Protein AF-A0A7S4ESB5-F1 (afdb_monomer_lite)

Secondary structure (DSSP, 8-state):
----PPPPPHHHHHHHHHHHHHHHHHHHHHTT-HHHHHHHHTTHHHHHHGGGG--S-TT--HHHHHHHHHTT-HHHHHT--HHHHHHHHHHHHHH--HHHHHHHHHHHSGGG---HHHHHHHHHHHHTTT-

Structure (mmCIF, N/CA/C/O backbone):
data_AF-A0A7S4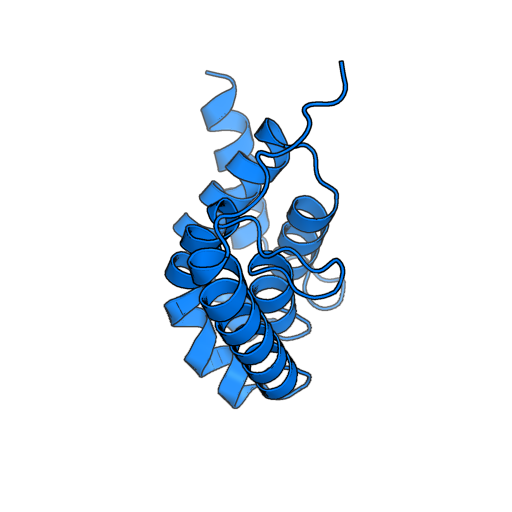ESB5-F1
#
_entry.id   AF-A0A7S4ESB5-F1
#
loop_
_atom_site.group_PDB
_atom_site.id
_atom_site.type_symbol
_atom_site.label_atom_id
_atom_site.label_alt_id
_atom_site.label_comp_id
_atom_site.label_asym_id
_atom_site.label_entity_id
_atom_site.label_seq_id
_atom_site.pdbx_PDB_ins_code
_atom_site.Cartn_x
_atom_site.Cartn_y
_atom_site.Cartn_z
_atom_site.occupancy
_atom_site.B_iso_or_equiv
_atom_site.auth_seq_id
_atom_site.auth_comp_id
_atom_site.auth_asym_id
_atom_site.auth_atom_id
_atom_site.pdbx_PDB_model_num
ATOM 1 N N . ARG A 1 1 ? 0.961 10.979 -28.044 1.00 40.31 1 ARG A N 1
ATOM 2 C CA . ARG A 1 1 ? 2.170 10.144 -28.253 1.00 40.31 1 ARG A CA 1
ATOM 3 C C . ARG A 1 1 ? 2.222 9.104 -27.144 1.00 40.31 1 ARG A C 1
ATOM 5 O O . ARG A 1 1 ? 2.336 9.494 -25.989 1.00 40.31 1 ARG A O 1
ATOM 12 N N . ILE A 1 2 ? 2.070 7.821 -27.467 1.00 36.62 2 ILE A N 1
ATOM 13 C CA . ILE A 1 2 ? 2.292 6.743 -26.496 1.00 36.62 2 ILE A CA 1
ATOM 14 C C . ILE A 1 2 ? 3.805 6.685 -26.270 1.00 36.62 2 ILE A C 1
ATOM 16 O O . ILE A 1 2 ? 4.563 6.513 -27.220 1.00 36.62 2 ILE A O 1
ATOM 20 N N . SER A 1 3 ? 4.248 6.943 -25.040 1.00 37.41 3 SER A N 1
ATOM 21 C CA . SER A 1 3 ? 5.655 6.807 -24.662 1.00 37.41 3 SER A CA 1
ATOM 22 C C . SER A 1 3 ? 6.001 5.324 -24.724 1.00 37.41 3 SER A C 1
ATOM 24 O O . SER A 1 3 ? 5.545 4.543 -23.891 1.00 37.41 3 SER A O 1
ATOM 26 N N . VAL A 1 4 ? 6.753 4.934 -25.751 1.00 48.75 4 VAL A N 1
ATOM 27 C CA . VAL A 1 4 ? 7.320 3.590 -25.843 1.00 48.75 4 VAL A CA 1
ATOM 28 C C . VAL A 1 4 ? 8.393 3.513 -24.765 1.00 48.75 4 VAL A C 1
ATOM 30 O O . VAL A 1 4 ? 9.351 4.288 -24.779 1.00 48.75 4 VAL A O 1
ATOM 33 N N . ALA A 1 5 ? 8.181 2.651 -23.772 1.00 56.53 5 ALA A N 1
ATOM 34 C CA . ALA A 1 5 ? 9.186 2.409 -22.751 1.00 56.53 5 ALA A CA 1
ATOM 35 C C . ALA A 1 5 ? 10.466 1.888 -23.432 1.00 56.53 5 ALA A C 1
ATOM 37 O O . ALA A 1 5 ? 10.361 1.088 -24.365 1.00 56.53 5 ALA A O 1
ATOM 38 N N . PRO A 1 6 ? 11.659 2.331 -23.003 1.00 56.19 6 PRO A N 1
ATOM 39 C CA . PRO A 1 6 ? 12.908 1.859 -23.585 1.00 56.19 6 PRO A CA 1
ATOM 40 C C . PRO A 1 6 ? 13.004 0.333 -23.476 1.00 56.19 6 PRO A C 1
ATOM 42 O O . PRO A 1 6 ? 12.660 -0.244 -22.437 1.00 56.19 6 PRO A O 1
ATOM 45 N N . VAL A 1 7 ? 13.464 -0.304 -24.557 1.00 59.19 7 VAL A N 1
ATOM 46 C CA . VAL A 1 7 ? 13.691 -1.753 -24.617 1.00 59.19 7 VAL A CA 1
ATOM 47 C C . VAL A 1 7 ? 14.691 -2.125 -23.513 1.00 59.19 7 VAL A C 1
ATOM 49 O O . VAL A 1 7 ? 15.764 -1.521 -23.451 1.00 59.19 7 VAL A O 1
ATOM 52 N N . PRO A 1 8 ? 14.358 -3.053 -22.597 1.00 59.47 8 PRO A N 1
ATOM 53 C CA . PRO A 1 8 ? 15.257 -3.405 -21.505 1.00 59.47 8 PRO A CA 1
ATOM 54 C C . PRO A 1 8 ? 16.533 -4.080 -22.027 1.00 59.47 8 PRO A C 1
ATOM 56 O O . PRO A 1 8 ? 16.472 -4.930 -22.912 1.00 59.47 8 PRO A O 1
ATOM 59 N N . ILE A 1 9 ? 17.680 -3.751 -21.428 1.00 67.00 9 ILE A N 1
ATOM 60 C CA . ILE A 1 9 ? 18.951 -4.456 -21.659 1.00 67.00 9 ILE A CA 1
ATOM 61 C C . ILE A 1 9 ? 18.791 -5.906 -21.170 1.00 67.00 9 ILE A C 1
ATOM 63 O O . ILE A 1 9 ? 18.223 -6.118 -20.100 1.00 67.00 9 ILE A O 1
ATOM 67 N N . ALA A 1 10 ? 19.287 -6.901 -21.912 1.00 60.59 10 ALA A N 1
ATOM 68 C CA . ALA A 1 10 ? 19.053 -8.328 -21.637 1.00 60.59 10 ALA A CA 1
ATOM 69 C C . ALA A 1 10 ? 19.396 -8.765 -20.193 1.00 60.59 10 ALA A C 1
ATOM 71 O O . ALA A 1 10 ? 18.669 -9.550 -19.588 1.00 60.59 10 ALA A O 1
ATOM 72 N N . GLU A 1 11 ? 20.449 -8.211 -19.590 1.00 63.06 11 GLU A N 1
ATOM 73 C CA . GLU A 1 11 ? 20.802 -8.469 -18.184 1.00 63.06 11 GLU A CA 1
ATOM 74 C C . GLU A 1 11 ? 19.773 -7.902 -17.194 1.00 63.06 11 GLU A C 1
ATOM 76 O O . GLU A 1 11 ? 19.468 -8.522 -16.175 1.00 63.06 11 GLU A O 1
ATOM 81 N N . GLN A 1 12 ? 19.165 -6.756 -17.515 1.00 68.88 12 GLN A N 1
ATOM 82 C CA . GLN A 1 12 ? 18.093 -6.174 -16.706 1.00 68.88 12 GLN A CA 1
ATOM 83 C C . GLN A 1 12 ? 16.813 -7.011 -16.774 1.00 68.88 12 GLN A C 1
ATOM 85 O O . GLN A 1 12 ? 16.015 -6.953 -15.840 1.00 68.88 12 GLN A O 1
ATOM 90 N N . VAL A 1 13 ? 16.609 -7.786 -17.844 1.00 69.56 13 VAL A N 1
ATOM 91 C CA . VAL A 1 13 ? 15.450 -8.681 -17.982 1.00 69.56 13 VAL A CA 1
ATOM 92 C C . VAL A 1 13 ? 15.508 -9.788 -16.930 1.00 69.56 13 VAL A C 1
ATOM 94 O O . VAL A 1 13 ? 14.560 -9.923 -16.162 1.00 69.56 13 VAL A O 1
ATOM 97 N N . LYS A 1 14 ? 16.645 -10.486 -16.796 1.00 76.69 14 LYS A N 1
ATOM 98 C CA . LYS A 1 14 ? 16.816 -11.569 -15.806 1.00 76.69 14 LYS A CA 1
ATOM 99 C C . LYS A 1 14 ? 16.599 -11.080 -14.375 1.00 76.69 14 LYS A C 1
ATOM 101 O O . LYS A 1 14 ? 15.837 -11.669 -13.613 1.00 76.69 14 LYS A O 1
ATOM 106 N N . THR A 1 15 ? 17.210 -9.953 -14.014 1.00 79.31 15 THR A N 1
ATOM 107 C CA . THR A 1 15 ? 17.029 -9.357 -12.682 1.00 79.31 15 THR A CA 1
ATOM 108 C C . THR A 1 15 ? 15.573 -8.957 -12.435 1.00 79.31 15 THR A C 1
ATOM 110 O O . THR A 1 15 ? 15.048 -9.167 -11.343 1.00 79.31 15 THR A O 1
ATOM 113 N N . ARG A 1 16 ? 14.875 -8.418 -13.444 1.00 77.25 16 ARG A N 1
ATOM 114 C CA . ARG A 1 16 ? 13.447 -8.083 -13.329 1.00 77.25 16 ARG A CA 1
ATOM 115 C C . ARG A 1 16 ? 12.571 -9.319 -13.163 1.00 77.25 16 ARG A C 1
ATOM 117 O O . ARG A 1 16 ? 11.623 -9.251 -12.388 1.00 77.25 16 ARG A O 1
ATOM 124 N N . GLU A 1 17 ? 12.869 -10.421 -13.843 1.00 81.19 17 GLU A N 1
ATOM 125 C CA . GLU A 1 17 ? 12.146 -11.691 -13.692 1.00 81.19 17 GLU A CA 1
ATOM 126 C C . GLU A 1 17 ? 12.301 -12.261 -12.282 1.00 81.19 17 GLU A C 1
ATOM 128 O O . GLU A 1 17 ? 11.301 -12.609 -11.652 1.00 81.19 17 GLU A O 1
ATOM 133 N N . VAL A 1 18 ? 13.527 -12.261 -11.749 1.00 84.19 18 VAL A N 1
ATOM 134 C CA . VAL A 1 18 ? 13.800 -12.662 -10.361 1.00 84.19 18 VAL A CA 1
ATOM 135 C C . VAL A 1 18 ? 13.020 -11.780 -9.389 1.00 84.19 18 VAL A C 1
ATOM 137 O O . VAL A 1 18 ? 12.319 -12.292 -8.519 1.00 84.19 18 VAL A O 1
ATOM 140 N N . LEU A 1 19 ? 13.057 -10.456 -9.567 1.00 84.19 19 LEU A N 1
ATOM 141 C CA . LEU A 1 19 ? 12.275 -9.542 -8.735 1.00 84.19 19 LEU A CA 1
ATOM 142 C C . LEU A 1 19 ? 10.771 -9.822 -8.849 1.00 84.19 19 LEU A C 1
ATOM 144 O O . LEU A 1 19 ? 10.088 -9.867 -7.830 1.00 84.19 19 LEU A O 1
ATOM 148 N N . CYS A 1 20 ? 10.244 -10.063 -10.051 1.00 85.44 20 CYS A N 1
ATOM 149 C CA . CYS A 1 20 ? 8.838 -10.432 -10.231 1.00 85.44 20 CYS A CA 1
ATOM 150 C C . CYS A 1 20 ? 8.491 -11.711 -9.458 1.00 85.44 20 CYS A C 1
ATOM 152 O O . CYS A 1 20 ? 7.458 -11.747 -8.792 1.00 85.44 20 CYS A O 1
ATOM 154 N N . ALA A 1 21 ? 9.342 -12.738 -9.510 1.00 86.12 21 ALA A N 1
ATOM 155 C CA . ALA A 1 21 ? 9.147 -13.972 -8.752 1.00 86.12 21 ALA A CA 1
ATOM 156 C C . ALA A 1 21 ? 9.149 -13.719 -7.234 1.00 86.12 21 ALA A C 1
ATOM 158 O O . ALA A 1 21 ? 8.256 -14.200 -6.538 1.00 86.12 21 ALA A O 1
ATOM 159 N N . VAL A 1 22 ? 10.072 -12.891 -6.734 1.00 89.75 22 VAL A N 1
ATOM 160 C CA . VAL A 1 22 ? 10.121 -12.490 -5.318 1.00 89.75 22 VAL A CA 1
ATOM 161 C C . VAL A 1 22 ? 8.833 -11.777 -4.903 1.00 89.75 22 VAL A C 1
ATOM 163 O O . VAL A 1 22 ? 8.226 -12.147 -3.903 1.00 89.75 22 VAL A O 1
ATOM 166 N N . TYR A 1 23 ? 8.350 -10.803 -5.679 1.00 90.38 23 TYR A N 1
ATOM 167 C CA . TYR A 1 23 ? 7.099 -10.109 -5.353 1.00 90.38 23 TYR A CA 1
ATOM 168 C C . TYR A 1 23 ? 5.870 -11.021 -5.421 1.00 90.38 23 TYR A C 1
ATOM 170 O O . TYR A 1 23 ? 4.953 -10.843 -4.620 1.00 90.38 23 TYR A O 1
ATOM 178 N N . ARG A 1 24 ? 5.840 -12.003 -6.335 1.00 89.44 24 ARG A N 1
ATOM 179 C CA . ARG A 1 24 ? 4.786 -13.034 -6.355 1.00 89.44 24 ARG A CA 1
ATOM 180 C C . ARG A 1 24 ? 4.796 -13.847 -5.075 1.00 89.44 24 ARG A C 1
ATOM 182 O O . ARG A 1 24 ? 3.744 -14.007 -4.466 1.00 89.44 24 ARG A O 1
ATOM 189 N N . LEU A 1 25 ? 5.973 -14.320 -4.673 1.00 92.50 25 LEU A N 1
ATOM 190 C CA . LEU A 1 25 ? 6.137 -15.113 -3.463 1.00 92.50 25 LEU A CA 1
ATOM 191 C C . LEU A 1 25 ? 5.704 -14.319 -2.229 1.00 92.50 25 LEU A C 1
ATOM 193 O O . LEU A 1 25 ? 4.837 -14.772 -1.492 1.00 92.50 25 LEU A O 1
ATOM 197 N N . LEU A 1 26 ? 6.226 -13.103 -2.053 1.00 93.62 26 LEU A N 1
ATOM 198 C CA . LEU A 1 26 ? 5.861 -12.236 -0.930 1.00 93.62 26 LEU A CA 1
ATOM 199 C C . LEU A 1 26 ? 4.355 -11.964 -0.892 1.00 93.62 26 LEU A C 1
ATOM 201 O O . LEU A 1 26 ? 3.752 -12.006 0.175 1.00 93.62 26 LEU A O 1
ATOM 205 N N . ARG A 1 27 ? 3.729 -11.731 -2.054 1.00 92.31 27 ARG A N 1
ATOM 206 C CA . ARG A 1 27 ? 2.280 -11.513 -2.146 1.00 92.31 27 ARG A CA 1
ATOM 207 C C . ARG A 1 27 ? 1.497 -12.758 -1.729 1.00 92.31 27 ARG A C 1
ATOM 209 O O . ARG A 1 27 ? 0.504 -12.632 -1.016 1.00 92.31 27 ARG A O 1
ATOM 216 N N . ALA A 1 28 ? 1.934 -13.941 -2.156 1.00 91.81 28 ALA A N 1
ATOM 217 C CA . ALA A 1 28 ? 1.317 -15.201 -1.754 1.00 91.81 28 ALA A CA 1
ATOM 218 C C . ALA A 1 28 ? 1.444 -15.424 -0.240 1.00 91.81 28 ALA A C 1
ATOM 220 O O . ALA A 1 28 ? 0.464 -15.780 0.401 1.00 91.81 28 ALA A O 1
ATOM 221 N N . MET A 1 29 ? 2.606 -15.120 0.347 1.00 93.69 29 MET A N 1
ATOM 222 C CA . MET A 1 29 ? 2.850 -15.287 1.784 1.00 93.69 29 MET A CA 1
ATOM 223 C C . MET A 1 29 ? 1.980 -14.388 2.673 1.00 93.6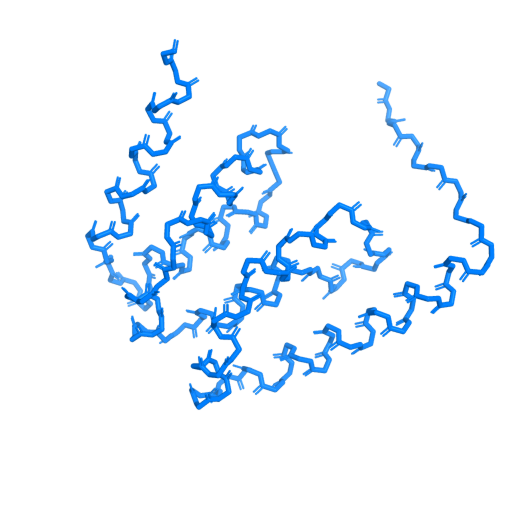9 29 MET A C 1
ATOM 225 O O . MET A 1 29 ? 1.743 -14.740 3.822 1.00 93.69 29 MET A O 1
ATOM 229 N N . VAL A 1 30 ? 1.523 -13.232 2.180 1.00 94.31 30 VAL A N 1
ATOM 230 C CA . VAL A 1 30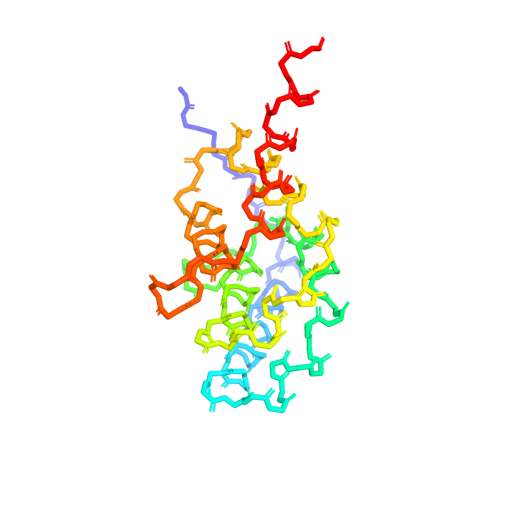 ? 0.658 -12.309 2.947 1.00 94.31 30 VAL A CA 1
ATOM 231 C C . VAL A 1 30 ? -0.831 -12.491 2.676 1.00 94.31 30 VAL A C 1
ATOM 233 O O . VAL A 1 30 ? -1.647 -11.845 3.330 1.00 94.31 30 VAL A O 1
ATOM 236 N N . SER A 1 31 ? -1.201 -13.316 1.696 1.00 88.88 31 SER A N 1
ATOM 237 C CA . SER A 1 31 ? -2.606 -13.546 1.360 1.00 88.88 31 SER A CA 1
ATOM 238 C C . SER A 1 31 ? -3.255 -14.357 2.482 1.00 88.88 31 SER A C 1
ATOM 240 O O . SER A 1 31 ? -2.844 -15.482 2.743 1.00 88.88 31 SER A O 1
ATOM 242 N N . ASP A 1 32 ? -4.211 -13.743 3.182 1.00 84.75 32 ASP A N 1
ATOM 243 C CA . ASP A 1 32 ? -4.942 -14.311 4.325 1.00 84.75 32 ASP A CA 1
ATOM 244 C C . ASP A 1 32 ? -4.070 -14.778 5.507 1.00 84.75 32 ASP A C 1
ATOM 246 O O . ASP A 1 32 ? -4.520 -15.544 6.360 1.00 84.75 32 ASP A O 1
ATOM 250 N N . PHE A 1 33 ? -2.836 -14.271 5.617 1.00 93.94 33 PHE A N 1
ATOM 251 C CA . PHE A 1 33 ? -1.921 -14.625 6.703 1.00 93.94 33 PHE A CA 1
ATOM 252 C C . PHE A 1 33 ? -1.481 -13.399 7.514 1.00 93.94 33 PHE A C 1
ATOM 254 O O . PHE A 1 33 ? -0.504 -12.713 7.205 1.00 93.94 33 PHE A O 1
ATOM 261 N N . SER A 1 34 ? -2.223 -13.129 8.591 1.00 93.62 34 SER A N 1
ATOM 262 C CA . SER A 1 34 ? -2.120 -11.907 9.405 1.00 93.62 34 SER A CA 1
ATOM 263 C C . SER A 1 34 ? -0.759 -11.692 10.073 1.00 93.62 34 SER A C 1
ATOM 265 O O . SER A 1 34 ? -0.322 -10.544 10.215 1.00 93.62 34 SER A O 1
ATOM 267 N N . LEU A 1 35 ? -0.071 -12.775 10.450 1.00 94.75 35 LEU A N 1
ATOM 268 C CA . LEU A 1 35 ? 1.276 -12.708 11.016 1.00 94.75 35 LEU A CA 1
ATOM 269 C C . LEU A 1 35 ? 2.251 -12.136 9.984 1.00 94.75 35 LEU A C 1
ATOM 271 O O . LEU A 1 35 ? 2.907 -11.132 10.240 1.00 94.75 35 LEU A O 1
ATOM 275 N N . MET A 1 36 ? 2.274 -12.710 8.780 1.00 96.00 36 MET A N 1
ATOM 276 C CA . MET A 1 36 ? 3.161 -12.248 7.713 1.00 96.00 36 MET A CA 1
ATOM 277 C C . MET A 1 36 ? 2.811 -10.840 7.228 1.00 96.00 36 MET A C 1
ATOM 279 O O . MET A 1 36 ? 3.702 -10.056 6.911 1.00 96.00 36 MET A O 1
ATOM 283 N N . GLN A 1 37 ? 1.521 -10.491 7.202 1.00 95.88 37 GLN A N 1
ATOM 284 C CA . GLN A 1 37 ? 1.093 -9.116 6.941 1.00 95.88 37 GLN A CA 1
ATOM 285 C C . GLN A 1 37 ? 1.715 -8.137 7.944 1.00 95.88 37 GLN A C 1
ATOM 287 O O . GLN A 1 37 ? 2.228 -7.100 7.536 1.00 95.88 37 GLN A O 1
ATOM 292 N N . SER A 1 38 ? 1.710 -8.475 9.236 1.00 95.06 38 SER A N 1
ATOM 293 C CA . SER A 1 38 ? 2.297 -7.637 10.290 1.00 95.06 38 SER A CA 1
ATOM 294 C C . SER A 1 38 ? 3.816 -7.506 10.143 1.00 95.06 38 SER A C 1
ATOM 296 O O . SER A 1 38 ? 4.328 -6.388 10.163 1.00 95.06 38 SER A O 1
ATOM 298 N N . GLU A 1 39 ? 4.520 -8.617 9.906 1.00 95.00 39 GLU A N 1
ATOM 299 C CA . GLU A 1 39 ? 5.977 -8.632 9.702 1.00 95.00 39 GLU A CA 1
ATOM 300 C C . GLU A 1 39 ? 6.397 -7.759 8.509 1.00 95.00 39 GLU A C 1
ATOM 302 O O . GLU A 1 39 ? 7.263 -6.885 8.614 1.00 95.00 39 GLU A O 1
ATOM 307 N N . LEU A 1 40 ? 5.730 -7.930 7.362 1.00 94.81 40 LEU A N 1
ATOM 308 C CA . LEU A 1 40 ? 6.089 -7.219 6.134 1.00 94.81 40 LEU A CA 1
ATOM 309 C C . LEU A 1 40 ? 5.573 -5.775 6.078 1.00 94.81 40 LEU A C 1
ATOM 311 O O . LEU A 1 40 ? 6.073 -4.984 5.271 1.00 94.81 40 LEU A O 1
ATOM 315 N N . ALA A 1 41 ? 4.616 -5.388 6.927 1.00 94.06 41 ALA A N 1
ATOM 316 C CA . ALA A 1 41 ? 4.064 -4.034 6.945 1.00 94.06 41 ALA A CA 1
ATOM 317 C C . ALA A 1 41 ? 5.127 -2.962 7.200 1.00 94.06 41 ALA A C 1
ATOM 319 O O . ALA A 1 41 ? 5.116 -1.921 6.532 1.00 94.06 41 ALA A O 1
ATOM 320 N N . SER A 1 42 ? 6.076 -3.243 8.096 1.00 92.56 42 SER A N 1
ATOM 321 C CA . SER A 1 42 ? 7.196 -2.355 8.437 1.00 92.56 42 SER A CA 1
ATOM 322 C C . SER A 1 42 ? 8.067 -1.999 7.217 1.00 92.56 42 SER A C 1
ATOM 324 O O . SER A 1 42 ? 8.597 -0.890 7.116 1.00 92.56 42 SER A O 1
ATOM 326 N N . HIS A 1 43 ? 8.126 -2.888 6.223 1.00 93.69 43 HIS A N 1
ATOM 327 C CA . HIS A 1 43 ? 8.926 -2.742 5.007 1.00 93.69 43 HIS A CA 1
ATOM 328 C C . HIS A 1 43 ? 8.169 -2.101 3.829 1.00 93.69 43 HIS A C 1
ATOM 330 O O . HIS A 1 43 ? 8.741 -1.900 2.754 1.00 93.69 43 HIS A O 1
ATOM 336 N N . SER A 1 44 ? 6.905 -1.700 4.014 1.00 91.81 44 SER A N 1
ATOM 337 C CA . SER A 1 44 ? 6.049 -1.171 2.938 1.00 91.81 44 SER A CA 1
ATOM 338 C C . SER A 1 44 ? 6.650 0.027 2.191 1.00 91.81 44 SER A C 1
ATOM 340 O O . SER A 1 44 ? 6.525 0.120 0.970 1.00 91.81 44 SER A O 1
ATOM 342 N N . ASN A 1 45 ? 7.347 0.934 2.887 1.00 89.31 45 ASN A N 1
ATOM 343 C CA . ASN A 1 45 ? 8.020 2.072 2.243 1.00 89.31 45 ASN A CA 1
ATOM 344 C C . ASN A 1 45 ? 9.119 1.620 1.269 1.00 89.31 45 ASN A C 1
ATOM 346 O O . ASN A 1 45 ? 9.220 2.161 0.164 1.00 89.31 45 ASN A O 1
ATOM 350 N N . ALA A 1 46 ? 9.904 0.607 1.647 1.00 90.00 46 ALA A N 1
ATOM 351 C CA . ALA A 1 46 ? 10.954 0.052 0.799 1.00 90.00 46 ALA A CA 1
ATOM 352 C C . ALA A 1 46 ? 10.358 -0.615 -0.450 1.00 90.00 46 ALA A C 1
ATOM 354 O O . ALA A 1 46 ? 10.816 -0.363 -1.564 1.00 90.00 46 ALA A O 1
ATOM 355 N N . PHE A 1 47 ? 9.266 -1.373 -0.306 1.00 90.88 47 PHE A N 1
ATOM 356 C CA . PHE A 1 47 ? 8.569 -1.953 -1.460 1.00 90.88 47 PHE A CA 1
ATOM 357 C C . PHE A 1 47 ? 8.040 -0.873 -2.414 1.00 90.88 47 PHE A C 1
ATOM 359 O O . PHE A 1 47 ? 8.201 -0.976 -3.631 1.00 90.88 47 PHE A O 1
ATOM 366 N N . LEU A 1 48 ? 7.466 0.217 -1.894 1.00 86.81 48 LEU A N 1
ATOM 367 C CA . LEU A 1 48 ? 6.979 1.311 -2.738 1.00 86.81 48 LEU A CA 1
ATOM 368 C C . LEU A 1 48 ? 8.106 2.089 -3.442 1.00 86.81 48 LEU A C 1
ATOM 370 O O . LEU A 1 48 ? 7.871 2.651 -4.518 1.00 86.81 48 LEU A O 1
ATOM 374 N N . ALA A 1 49 ? 9.332 2.097 -2.908 1.00 85.50 49 ALA A N 1
ATOM 375 C CA . ALA A 1 49 ? 10.489 2.675 -3.599 1.00 85.50 49 ALA A CA 1
ATOM 376 C C . ALA A 1 49 ? 10.759 1.966 -4.941 1.00 85.50 49 ALA A C 1
ATOM 378 O O . ALA A 1 49 ? 11.119 2.607 -5.935 1.00 85.50 49 ALA A O 1
ATOM 379 N N . HIS A 1 50 ? 10.462 0.667 -5.013 1.00 83.12 50 HIS A N 1
ATOM 380 C CA . HIS A 1 50 ? 10.626 -0.157 -6.208 1.00 83.12 50 HIS A CA 1
ATOM 381 C C . HIS A 1 50 ? 9.534 0.044 -7.274 1.00 83.12 50 HIS A C 1
ATOM 383 O O . HIS A 1 50 ? 9.667 -0.480 -8.378 1.00 83.12 50 HIS A O 1
ATOM 389 N N . ILE A 1 51 ? 8.494 0.863 -7.033 1.00 78.00 51 ILE A N 1
ATOM 390 C CA . ILE A 1 51 ? 7.461 1.182 -8.047 1.00 78.00 51 ILE A CA 1
ATOM 391 C C . ILE A 1 51 ? 8.077 1.745 -9.339 1.00 78.00 51 ILE A C 1
ATOM 393 O O . ILE A 1 51 ? 7.531 1.549 -10.425 1.00 78.00 51 ILE A O 1
ATOM 397 N N . LYS A 1 52 ? 9.209 2.455 -9.239 1.00 69.31 52 LYS A N 1
ATOM 398 C CA . LYS A 1 52 ? 9.902 3.037 -10.399 1.00 69.31 52 LYS A CA 1
ATOM 399 C C . LYS A 1 52 ? 10.573 1.995 -11.298 1.00 69.31 52 LYS A C 1
ATOM 401 O O . LYS A 1 52 ? 10.880 2.325 -12.438 1.00 69.31 52 LYS A O 1
ATOM 406 N N . LEU A 1 53 ? 10.788 0.769 -10.815 1.00 66.56 53 LEU A N 1
ATOM 407 C CA . LEU A 1 53 ? 11.527 -0.264 -11.545 1.00 66.56 53 LEU A CA 1
ATOM 408 C C . LEU A 1 53 ? 10.751 -0.840 -12.739 1.00 66.56 53 LEU A C 1
ATOM 410 O O . LEU A 1 53 ? 11.327 -1.638 -13.471 1.00 66.56 53 LEU A O 1
ATOM 414 N N . ASN A 1 54 ? 9.489 -0.424 -12.958 1.00 61.34 54 ASN A N 1
ATOM 415 C CA . ASN A 1 54 ? 8.628 -0.882 -14.057 1.00 61.34 54 ASN A CA 1
ATOM 416 C C . ASN A 1 54 ? 8.768 -2.399 -14.268 1.00 61.34 54 ASN A C 1
ATOM 418 O O . ASN A 1 54 ? 9.143 -2.851 -15.349 1.00 61.34 54 ASN A O 1
ATOM 422 N N . LEU A 1 55 ? 8.522 -3.168 -13.200 1.00 64.56 55 LEU A N 1
ATOM 423 C CA . LEU A 1 55 ? 8.518 -4.627 -13.264 1.00 64.56 55 LEU A CA 1
ATOM 424 C C . LEU A 1 55 ? 7.509 -5.039 -14.348 1.00 64.56 55 LEU A C 1
ATOM 426 O O . LEU A 1 55 ? 6.349 -4.637 -14.321 1.00 64.56 55 LEU A O 1
ATOM 430 N N . THR A 1 56 ? 8.008 -5.725 -15.371 1.00 51.34 56 THR A N 1
ATOM 431 C CA . THR A 1 56 ? 7.461 -5.784 -16.737 1.00 51.34 56 THR A CA 1
ATOM 432 C C . THR A 1 56 ? 6.249 -6.701 -16.907 1.00 51.34 56 THR A C 1
ATOM 434 O O . THR A 1 56 ? 5.842 -6.957 -18.035 1.00 51.34 56 THR A O 1
ATOM 437 N N . THR A 1 57 ? 5.640 -7.176 -15.818 1.00 56.59 57 THR A N 1
ATOM 438 C CA . THR A 1 57 ? 4.547 -8.157 -15.881 1.00 56.59 57 THR A CA 1
ATOM 439 C C . THR A 1 57 ? 3.261 -7.581 -15.301 1.00 56.59 57 THR A C 1
ATOM 441 O O . THR A 1 57 ? 3.265 -7.049 -14.191 1.00 56.59 57 THR A O 1
ATOM 444 N N . TYR A 1 58 ? 2.158 -7.704 -16.046 1.00 55.69 58 TYR A N 1
ATOM 445 C CA . TYR A 1 58 ? 0.837 -7.172 -15.682 1.00 55.69 58 TYR A CA 1
ATOM 446 C C . TYR A 1 58 ? 0.335 -7.638 -14.303 1.00 55.69 58 TYR A C 1
ATOM 448 O O . TYR A 1 58 ? -0.408 -6.903 -13.654 1.00 55.69 58 TYR A O 1
ATOM 456 N N . ASP A 1 59 ? 0.785 -8.803 -13.832 1.00 56.59 59 ASP A N 1
ATOM 457 C CA . ASP A 1 59 ? 0.209 -9.468 -12.655 1.00 56.59 59 ASP A CA 1
ATOM 458 C C . ASP A 1 59 ? 0.905 -9.157 -11.324 1.00 56.59 59 ASP A C 1
ATOM 460 O O . ASP A 1 59 ? 0.472 -9.635 -10.270 1.00 56.59 59 ASP A O 1
ATOM 464 N N . VAL A 1 60 ? 2.022 -8.417 -11.346 1.00 69.75 60 VAL A N 1
ATOM 465 C CA . VAL A 1 60 ? 2.871 -8.256 -10.157 1.00 69.75 60 VAL A CA 1
ATOM 466 C C . VAL A 1 60 ? 3.485 -6.868 -10.105 1.00 69.75 60 VAL A C 1
ATOM 468 O O . VAL A 1 60 ? 4.513 -6.594 -10.726 1.00 69.75 60 VAL A O 1
ATOM 471 N N . SER A 1 61 ? 2.886 -5.987 -9.307 1.00 79.88 61 SER A N 1
ATOM 472 C CA . SER A 1 61 ? 3.503 -4.712 -8.960 1.00 79.88 61 SER A CA 1
ATOM 473 C C . SER A 1 61 ? 3.833 -4.627 -7.467 1.00 79.88 61 SER A C 1
ATOM 475 O O . SER A 1 61 ? 3.119 -5.198 -6.639 1.00 79.88 61 SER A O 1
ATOM 477 N N . PRO A 1 62 ? 4.859 -3.844 -7.080 1.00 87.75 62 PRO A N 1
ATOM 478 C CA . PRO A 1 62 ? 5.113 -3.556 -5.670 1.00 87.75 62 PRO A CA 1
ATOM 479 C C . PRO A 1 62 ? 3.904 -2.908 -4.976 1.00 87.75 62 PRO A C 1
ATOM 481 O O . PRO A 1 62 ? 3.703 -3.078 -3.780 1.00 87.75 62 PRO A O 1
ATOM 484 N N . THR A 1 63 ? 3.058 -2.195 -5.730 1.00 90.00 63 THR A N 1
ATOM 485 C CA . THR A 1 63 ? 1.791 -1.648 -5.222 1.00 90.00 63 THR A CA 1
ATOM 486 C C . THR A 1 63 ? 0.778 -2.743 -4.894 1.00 90.00 63 THR A C 1
ATOM 488 O O . THR A 1 63 ? 0.061 -2.609 -3.906 1.00 90.00 63 THR A O 1
ATOM 491 N N . ASP A 1 64 ? 0.723 -3.821 -5.677 1.00 89.56 64 ASP A N 1
ATOM 492 C CA . ASP A 1 64 ? -0.186 -4.939 -5.409 1.00 89.56 64 ASP A CA 1
ATOM 493 C C . ASP A 1 64 ? 0.263 -5.727 -4.176 1.00 89.56 64 ASP A C 1
ATOM 495 O O . ASP A 1 64 ? -0.582 -6.056 -3.351 1.00 89.56 64 ASP A O 1
ATOM 499 N N . LEU A 1 65 ? 1.576 -5.936 -3.984 1.00 92.06 65 LEU A N 1
ATOM 500 C CA . LEU A 1 65 ? 2.101 -6.507 -2.735 1.00 92.06 65 LEU A CA 1
ATOM 501 C C . LEU A 1 65 ? 1.682 -5.661 -1.531 1.00 92.06 65 LEU A C 1
ATOM 503 O O . LEU A 1 65 ? 1.113 -6.188 -0.582 1.00 92.06 65 LEU A O 1
ATOM 507 N N . VAL A 1 66 ? 1.923 -4.347 -1.581 1.00 93.31 66 VAL A N 1
ATOM 508 C CA . VAL A 1 66 ? 1.527 -3.446 -0.490 1.00 93.31 66 VAL A CA 1
ATOM 509 C C . VAL A 1 66 ? 0.020 -3.498 -0.258 1.00 93.31 66 VAL A C 1
ATOM 511 O O . VAL A 1 66 ? -0.420 -3.577 0.881 1.00 93.31 66 VAL A O 1
ATOM 514 N N . THR A 1 67 ? -0.784 -3.536 -1.317 1.00 93.75 67 THR A N 1
ATOM 515 C CA . THR A 1 67 ? -2.239 -3.687 -1.180 1.00 93.75 67 THR A CA 1
ATOM 516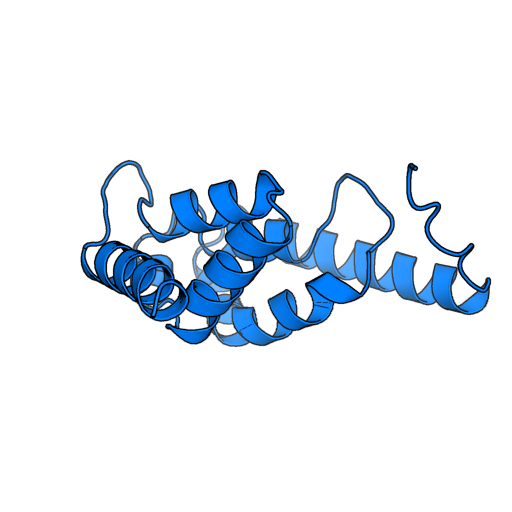 C C . THR A 1 67 ? -2.605 -5.001 -0.482 1.00 93.75 67 THR A C 1
ATOM 518 O O . THR A 1 67 ? -3.460 -4.990 0.397 1.00 93.75 67 THR A O 1
ATOM 521 N N . SER A 1 68 ? -1.940 -6.112 -0.815 1.00 93.88 68 SER A N 1
ATOM 522 C CA . SER A 1 68 ? -2.151 -7.416 -0.174 1.00 93.88 68 SER A CA 1
ATOM 523 C C . SER A 1 68 ? -1.697 -7.459 1.291 1.00 93.88 68 SER A C 1
ATOM 525 O O . SER A 1 68 ? -2.387 -8.070 2.100 1.00 93.88 68 SER A O 1
ATOM 527 N N . ILE A 1 69 ? -0.610 -6.768 1.658 1.00 95.25 69 ILE A N 1
ATOM 528 C CA . ILE A 1 69 ? -0.157 -6.634 3.057 1.00 95.25 69 ILE A CA 1
ATOM 529 C C . ILE A 1 69 ? -1.257 -6.017 3.936 1.00 95.25 69 ILE A C 1
ATOM 531 O O . ILE A 1 69 ? -1.485 -6.459 5.057 1.00 95.25 69 ILE A O 1
ATOM 535 N N . PHE A 1 70 ? -1.952 -5.003 3.420 1.00 95.19 70 PHE A N 1
ATOM 536 C CA . PHE A 1 70 ? -2.985 -4.267 4.154 1.00 95.19 70 PHE A CA 1
ATOM 537 C C . PHE A 1 70 ? -4.405 -4.829 3.953 1.00 95.19 70 PHE A C 1
ATOM 539 O O . PHE A 1 70 ? -5.358 -4.358 4.573 1.00 95.19 70 PHE A O 1
ATOM 546 N N . SER A 1 71 ? -4.594 -5.816 3.078 1.00 94.31 71 SER A N 1
ATOM 547 C CA . SER A 1 71 ? -5.932 -6.298 2.727 1.00 94.31 71 SER A CA 1
ATOM 548 C C . SER A 1 71 ? -6.587 -7.044 3.891 1.00 94.31 71 SER A C 1
ATOM 550 O O . SER A 1 71 ? -5.981 -7.935 4.481 1.00 94.31 71 SER A O 1
ATOM 552 N N . GLY A 1 72 ? -7.815 -6.652 4.248 1.00 92.44 72 GLY A N 1
ATOM 553 C CA . GLY A 1 72 ? -8.621 -7.292 5.300 1.00 92.44 72 GLY A CA 1
ATOM 554 C C . GLY A 1 72 ? -8.102 -7.124 6.736 1.00 92.44 72 GLY A C 1
ATOM 555 O O . GLY A 1 72 ? -8.827 -7.410 7.685 1.00 92.44 72 GLY A O 1
ATOM 556 N N . ASN A 1 73 ? -6.885 -6.610 6.929 1.00 94.31 73 ASN A N 1
ATOM 557 C CA . ASN A 1 73 ? -6.240 -6.536 8.233 1.00 94.31 73 ASN A CA 1
ATOM 558 C C . ASN A 1 73 ? -6.272 -5.118 8.803 1.00 94.31 73 ASN A C 1
ATOM 560 O O . ASN A 1 73 ? -5.354 -4.311 8.641 1.00 94.31 73 ASN A O 1
ATOM 564 N N . ARG A 1 74 ? -7.357 -4.822 9.523 1.00 95.06 74 ARG A N 1
ATOM 565 C CA . ARG A 1 74 ? -7.579 -3.510 10.142 1.00 95.06 74 ARG A CA 1
ATOM 566 C C . ARG A 1 74 ? -6.463 -3.108 11.113 1.00 95.06 74 ARG A C 1
ATOM 568 O O . ARG A 1 74 ? -6.138 -1.924 11.166 1.00 95.06 74 ARG A O 1
ATOM 575 N N . SER A 1 75 ? -5.884 -4.059 11.852 1.00 94.50 75 SER A N 1
ATOM 576 C CA . SER A 1 75 ? -4.796 -3.789 12.806 1.00 94.50 75 SER A CA 1
ATOM 577 C C . SER A 1 75 ? -3.559 -3.254 12.086 1.00 94.50 75 SER A C 1
ATOM 579 O O . SER A 1 75 ? -3.041 -2.194 12.434 1.00 94.50 75 SER A O 1
ATOM 581 N N . VAL A 1 76 ? -3.156 -3.930 11.009 1.00 95.69 76 VAL A N 1
ATOM 582 C CA . VAL A 1 76 ? -2.010 -3.525 10.188 1.00 95.69 76 VAL A CA 1
ATOM 583 C C . VAL A 1 76 ? -2.289 -2.196 9.478 1.00 95.69 76 VAL A C 1
ATOM 585 O O . VAL A 1 76 ? -1.447 -1.298 9.493 1.00 95.69 76 VAL A O 1
ATOM 588 N N . CYS A 1 77 ? -3.501 -1.995 8.945 1.00 96.44 77 CYS A N 1
ATOM 589 C CA . CYS A 1 77 ? -3.901 -0.707 8.368 1.00 96.44 77 CYS A CA 1
ATOM 590 C C . CYS A 1 77 ? -3.847 0.447 9.375 1.00 96.44 77 CYS A C 1
ATOM 592 O O . CYS A 1 77 ? -3.475 1.555 8.999 1.00 96.44 77 CYS A O 1
ATOM 594 N N . ALA A 1 78 ? -4.209 0.224 10.639 1.00 95.12 78 ALA A N 1
ATOM 595 C CA . ALA A 1 78 ? -4.182 1.264 11.669 1.00 95.12 78 ALA A CA 1
ATOM 596 C C . ALA A 1 78 ? -2.756 1.720 12.028 1.00 95.12 78 ALA A C 1
ATOM 598 O O . ALA A 1 78 ? -2.575 2.837 12.514 1.00 95.12 78 ALA A O 1
ATOM 599 N N . GLN A 1 79 ? -1.757 0.874 11.764 1.00 94.12 79 GLN A N 1
ATOM 600 C CA . GLN A 1 79 ? -0.338 1.129 12.026 1.00 94.12 79 GLN A CA 1
ATOM 601 C C . GLN A 1 79 ? 0.429 1.604 10.785 1.00 94.12 79 GLN A C 1
ATOM 603 O O . GLN A 1 79 ? 1.646 1.786 10.836 1.00 94.12 79 GLN A O 1
ATOM 608 N N . VAL A 1 80 ? -0.259 1.818 9.659 1.00 95.12 80 VAL A N 1
ATOM 609 C CA . VAL A 1 80 ? 0.385 2.275 8.428 1.00 95.12 80 VAL A CA 1
ATOM 610 C C . VAL A 1 80 ? 1.128 3.594 8.660 1.00 95.12 80 VAL A C 1
ATOM 612 O O . VAL A 1 80 ? 0.607 4.544 9.251 1.00 95.12 80 VAL A O 1
ATOM 615 N N . SER A 1 81 ? 2.367 3.669 8.174 1.00 94.00 81 SER A N 1
ATOM 616 C CA . SER A 1 81 ? 3.146 4.904 8.276 1.00 94.00 81 SER A CA 1
ATOM 617 C C . SER A 1 81 ? 2.583 5.999 7.366 1.00 94.00 81 SER A C 1
ATOM 619 O O . SER A 1 81 ? 2.118 5.739 6.252 1.00 94.00 81 SER A O 1
ATOM 621 N N . GLU A 1 82 ? 2.699 7.257 7.794 1.00 92.12 82 GLU A N 1
ATOM 622 C CA . GLU A 1 82 ? 2.315 8.402 6.960 1.00 92.12 82 GLU A CA 1
ATOM 623 C C . GLU A 1 82 ? 3.119 8.476 5.657 1.00 92.12 82 GLU A C 1
ATOM 625 O O . GLU A 1 82 ? 2.588 8.905 4.634 1.00 92.12 82 GLU A O 1
ATOM 630 N N . GLY A 1 83 ? 4.375 8.013 5.667 1.00 91.69 83 GLY A N 1
ATOM 631 C CA . GLY A 1 83 ? 5.220 7.939 4.473 1.00 91.69 83 GLY A CA 1
ATOM 632 C C . GLY A 1 83 ? 4.587 7.103 3.356 1.00 91.69 83 GLY A C 1
ATOM 633 O O . GLY A 1 83 ? 4.552 7.546 2.206 1.00 91.69 83 GLY A O 1
ATOM 634 N N . VAL A 1 84 ? 3.992 5.954 3.703 1.00 93.56 84 VAL A N 1
ATOM 635 C CA . VAL A 1 84 ? 3.269 5.088 2.755 1.00 93.56 84 VAL A CA 1
ATOM 636 C C . VAL A 1 84 ? 2.076 5.834 2.159 1.00 93.56 84 VAL A C 1
ATOM 638 O O . VAL A 1 84 ? 1.920 5.873 0.936 1.00 93.56 84 VAL A O 1
ATOM 641 N N . LEU A 1 85 ? 1.256 6.466 3.005 1.00 94.88 85 LEU A N 1
ATOM 642 C CA . LEU A 1 85 ? 0.067 7.206 2.572 1.00 94.88 85 LEU A CA 1
ATOM 643 C C . LEU A 1 85 ? 0.436 8.386 1.665 1.00 94.88 85 LEU A C 1
ATOM 645 O O . LEU A 1 85 ? -0.097 8.498 0.559 1.00 94.88 85 LEU A O 1
ATOM 649 N N . ARG A 1 86 ? 1.397 9.224 2.077 1.00 93.38 86 ARG A N 1
ATOM 650 C CA . ARG A 1 86 ? 1.881 10.368 1.287 1.00 93.38 86 ARG A CA 1
ATOM 651 C C . ARG A 1 86 ? 2.443 9.916 -0.059 1.00 93.38 86 ARG A C 1
ATOM 653 O O . ARG A 1 86 ? 2.144 10.530 -1.086 1.00 93.38 86 ARG A O 1
ATOM 660 N N . LEU A 1 87 ? 3.214 8.826 -0.090 1.00 91.31 87 LEU A N 1
ATOM 661 C CA . LEU A 1 87 ? 3.776 8.290 -1.328 1.00 91.31 87 LEU A CA 1
ATOM 662 C C . LEU A 1 87 ? 2.681 7.762 -2.266 1.00 91.31 87 LEU A C 1
ATOM 664 O O . LEU A 1 87 ? 2.701 8.074 -3.458 1.00 91.31 87 LEU A O 1
ATOM 668 N N . LEU A 1 88 ? 1.703 7.015 -1.747 1.00 92.44 88 LEU A N 1
ATOM 669 C CA . LEU A 1 88 ? 0.571 6.520 -2.533 1.00 92.44 88 LEU A CA 1
ATOM 670 C C . LEU A 1 88 ? -0.286 7.664 -3.084 1.00 92.44 88 LEU A C 1
ATOM 672 O O . LEU A 1 88 ? -0.597 7.649 -4.275 1.00 92.44 88 LEU A O 1
ATOM 676 N N . VAL A 1 89 ? -0.588 8.690 -2.282 1.00 93.69 89 VAL A N 1
ATOM 677 C CA . VAL A 1 89 ? -1.285 9.906 -2.740 1.00 93.69 89 VAL A CA 1
ATOM 678 C C . VAL A 1 89 ? -0.478 10.606 -3.832 1.00 93.69 89 VAL A C 1
ATOM 680 O O . VAL A 1 89 ? -1.001 10.907 -4.907 1.00 93.69 89 VAL A O 1
ATOM 683 N N . ALA A 1 90 ? 0.827 10.799 -3.628 1.00 90.94 90 ALA A N 1
ATOM 684 C CA . ALA A 1 90 ? 1.685 11.431 -4.621 1.00 90.94 90 ALA A CA 1
ATOM 685 C C . ALA A 1 90 ? 1.712 10.664 -5.955 1.00 90.94 90 ALA A C 1
ATOM 687 O O . ALA A 1 90 ? 1.714 11.283 -7.027 1.00 90.94 90 ALA A O 1
ATOM 688 N N . ARG A 1 91 ? 1.707 9.326 -5.912 1.00 88.75 91 ARG A N 1
ATOM 689 C CA . ARG A 1 91 ? 1.633 8.464 -7.101 1.00 88.75 91 ARG A CA 1
ATOM 690 C C . ARG A 1 91 ? 0.251 8.468 -7.746 1.00 88.75 91 ARG A C 1
ATOM 692 O O . ARG A 1 91 ? 0.182 8.547 -8.971 1.00 88.75 91 ARG A O 1
ATOM 699 N N . ALA A 1 92 ? -0.820 8.448 -6.958 1.00 90.00 92 ALA A N 1
ATOM 700 C CA . ALA A 1 92 ? -2.192 8.539 -7.446 1.00 90.00 92 ALA A CA 1
ATOM 701 C C . ALA A 1 92 ? -2.421 9.844 -8.225 1.00 90.00 92 ALA A C 1
ATOM 703 O O . ALA A 1 92 ? -2.918 9.805 -9.347 1.00 90.00 92 ALA A O 1
ATOM 704 N N . VAL A 1 93 ? -1.954 10.978 -7.693 1.00 88.81 93 VAL A N 1
ATOM 705 C CA . VAL A 1 93 ? -2.065 12.292 -8.349 1.00 88.81 93 VAL A CA 1
ATOM 706 C C . VAL A 1 93 ? -1.225 12.366 -9.629 1.00 88.81 93 VAL A C 1
ATOM 708 O O . VAL A 1 93 ? -1.716 12.806 -10.666 1.00 88.81 93 VAL A O 1
ATOM 711 N N . SER A 1 94 ? 0.037 11.923 -9.578 1.00 86.88 94 SER A N 1
ATOM 712 C CA . SER A 1 94 ? 0.977 12.081 -10.703 1.00 86.88 94 SER A CA 1
ATOM 713 C C . SER A 1 94 ? 0.748 11.102 -11.854 1.00 86.88 94 SER A C 1
ATOM 715 O O . SER A 1 94 ? 0.880 11.477 -13.015 1.00 86.88 94 SER A O 1
ATOM 717 N N . LYS A 1 95 ? 0.443 9.834 -11.556 1.00 84.56 95 LYS A N 1
ATOM 718 C CA . LYS A 1 95 ? 0.293 8.778 -12.569 1.00 84.56 95 LYS A CA 1
ATOM 719 C C . LYS A 1 95 ? -1.158 8.489 -12.927 1.00 84.56 95 LYS A C 1
ATOM 721 O O . LYS A 1 95 ? -1.382 7.874 -13.963 1.00 84.56 95 LYS A O 1
ATOM 726 N N . LYS A 1 96 ? -2.116 8.869 -12.072 1.00 81.31 96 LYS A N 1
ATOM 727 C CA . LYS A 1 96 ? -3.556 8.602 -12.241 1.00 81.31 96 LYS A CA 1
ATOM 728 C C . LYS A 1 96 ? -3.883 7.126 -12.528 1.00 81.31 96 LYS A C 1
ATOM 730 O O . LYS A 1 96 ? -4.885 6.814 -13.158 1.00 81.31 96 LYS A O 1
ATOM 735 N N . ALA A 1 97 ? -3.038 6.202 -12.061 1.00 82.12 97 ALA A N 1
ATOM 736 C CA . ALA A 1 97 ? -3.223 4.772 -12.289 1.00 82.12 97 ALA A CA 1
ATOM 737 C C . ALA A 1 97 ? -4.159 4.164 -11.220 1.00 82.12 97 ALA A C 1
ATOM 739 O O . ALA A 1 97 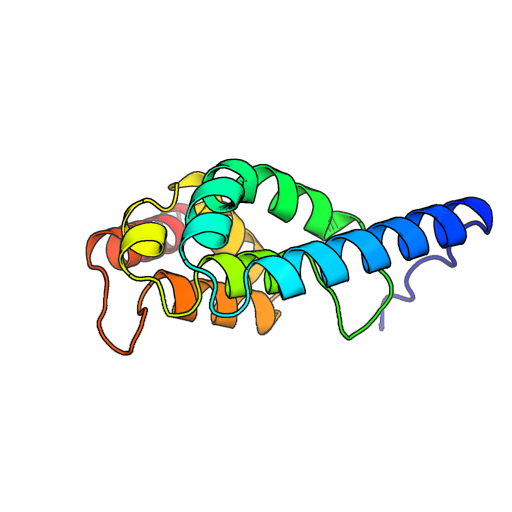? -3.908 4.374 -10.027 1.00 82.12 97 ALA A O 1
ATOM 740 N N . PRO A 1 98 ? -5.166 3.345 -11.596 1.00 87.06 98 PRO A N 1
ATOM 741 C CA . PRO A 1 98 ? -6.158 2.794 -10.663 1.00 87.06 98 PRO A CA 1
ATOM 742 C C . PRO A 1 98 ? -5.575 2.020 -9.474 1.00 87.06 98 PRO A C 1
ATOM 744 O O . PRO A 1 98 ? -6.157 2.013 -8.393 1.00 87.06 98 PRO A O 1
ATOM 747 N N . ARG A 1 99 ? -4.412 1.377 -9.644 1.00 88.00 99 ARG A N 1
ATOM 748 C CA . ARG A 1 99 ? -3.750 0.598 -8.580 1.00 88.00 99 ARG A CA 1
ATOM 749 C C . ARG A 1 99 ? -3.424 1.421 -7.328 1.00 88.00 99 ARG A C 1
ATOM 751 O O . ARG A 1 99 ? -3.555 0.911 -6.225 1.00 88.00 99 ARG A O 1
ATOM 758 N N . PHE A 1 100 ? -3.066 2.699 -7.477 1.00 91.44 100 PHE A N 1
ATOM 759 C CA . PHE A 1 100 ? -2.753 3.553 -6.324 1.00 91.44 100 PHE A CA 1
ATOM 760 C C . PHE A 1 100 ? -4.015 3.934 -5.546 1.00 91.44 100 PHE A C 1
ATOM 762 O O . PHE A 1 100 ? -4.001 3.938 -4.320 1.00 91.44 100 PHE A O 1
ATOM 769 N N . PHE A 1 101 ? -5.125 4.181 -6.247 1.00 92.38 101 PHE A N 1
ATOM 770 C CA . PHE A 1 101 ? -6.423 4.426 -5.614 1.00 92.38 101 PHE A CA 1
ATOM 771 C C . PHE A 1 101 ? -6.970 3.172 -4.925 1.00 92.38 101 PHE A C 1
ATOM 773 O O . PHE A 1 101 ? -7.509 3.274 -3.828 1.00 92.38 101 PHE A O 1
ATOM 780 N N . ARG A 1 102 ? -6.778 1.983 -5.517 1.00 92.69 102 ARG A N 1
ATOM 781 C CA . ARG A 1 102 ? -7.122 0.699 -4.881 1.00 92.69 102 ARG A CA 1
ATOM 782 C C . ARG A 1 102 ? -6.330 0.465 -3.592 1.00 92.69 102 ARG A C 1
ATOM 784 O O . ARG A 1 102 ? -6.930 0.112 -2.578 1.00 92.69 102 ARG A O 1
ATOM 791 N N . ALA A 1 103 ? -5.023 0.729 -3.607 1.00 94.00 103 ALA A N 1
ATOM 792 C CA . ALA A 1 103 ? -4.188 0.654 -2.409 1.00 94.00 103 ALA A CA 1
ATOM 793 C C . ALA A 1 103 ? -4.679 1.623 -1.319 1.00 94.00 103 ALA A C 1
ATOM 795 O O . ALA A 1 103 ? -4.896 1.214 -0.181 1.00 94.00 103 ALA A O 1
ATOM 796 N N . LEU A 1 104 ? -4.939 2.888 -1.679 1.00 95.81 104 LEU A N 1
ATOM 797 C CA . LEU A 1 104 ? -5.476 3.886 -0.747 1.00 95.81 104 LEU A CA 1
ATOM 798 C C . LEU A 1 104 ? -6.827 3.460 -0.166 1.00 95.81 104 LEU A C 1
ATOM 800 O O . LEU A 1 104 ? -6.992 3.519 1.047 1.00 95.81 104 LEU A O 1
ATOM 804 N N . ARG A 1 105 ? -7.767 2.979 -0.992 1.00 95.44 105 ARG A N 1
ATOM 805 C CA . ARG A 1 105 ? -9.064 2.466 -0.521 1.00 95.44 105 ARG A CA 1
ATOM 806 C C . ARG A 1 105 ? -8.880 1.344 0.501 1.00 95.44 105 ARG A C 1
ATOM 808 O O . ARG A 1 105 ? -9.506 1.392 1.551 1.00 95.44 105 ARG A O 1
ATOM 815 N N . THR A 1 106 ? -8.005 0.383 0.206 1.00 95.44 106 THR A N 1
ATOM 816 C CA . THR A 1 106 ? -7.740 -0.779 1.072 1.00 95.44 106 THR A CA 1
ATOM 817 C C . THR A 1 106 ? -7.218 -0.354 2.445 1.00 95.44 106 THR A C 1
ATOM 819 O O . THR A 1 106 ? -7.695 -0.829 3.470 1.00 95.44 106 THR A O 1
ATOM 822 N N . ILE A 1 107 ? -6.278 0.593 2.471 1.00 96.44 107 ILE A N 1
ATOM 823 C CA . ILE A 1 107 ? -5.654 1.074 3.710 1.00 96.44 107 ILE A CA 1
ATOM 824 C C . ILE A 1 107 ? -6.600 1.983 4.508 1.00 96.44 107 ILE A C 1
ATOM 826 O O . ILE A 1 107 ? -6.608 1.975 5.740 1.00 96.44 107 ILE A O 1
ATOM 830 N N . VAL A 1 108 ? -7.387 2.806 3.815 1.00 96.94 108 VAL A N 1
ATOM 831 C CA . VAL A 1 108 ? -8.305 3.768 4.432 1.00 96.94 108 VAL A CA 1
ATOM 832 C C . VAL A 1 108 ? -9.554 3.088 4.982 1.00 96.94 108 VAL A C 1
ATOM 834 O O . VAL A 1 108 ? -10.059 3.500 6.024 1.00 96.94 108 VAL A O 1
ATOM 837 N N . MET A 1 109 ? -10.059 2.072 4.288 1.00 95.62 109 MET A N 1
ATOM 838 C CA . MET A 1 109 ? -11.331 1.423 4.585 1.00 95.62 109 MET A CA 1
ATOM 839 C C . MET A 1 109 ? -11.189 -0.105 4.557 1.00 95.62 109 MET A C 1
ATOM 841 O O . MET A 1 109 ? -11.787 -0.768 3.707 1.00 95.62 109 MET A O 1
ATOM 845 N N . PRO A 1 110 ? -10.384 -0.689 5.463 1.00 92.56 110 PRO A N 1
ATOM 846 C CA . PRO A 1 110 ? -10.321 -2.136 5.587 1.00 92.56 110 PRO A CA 1
ATOM 847 C C . PRO A 1 110 ? -11.682 -2.666 6.056 1.00 92.56 110 PRO A C 1
ATOM 849 O O . PRO A 1 110 ? -12.251 -2.161 7.029 1.00 92.56 110 PRO A O 1
ATOM 852 N N . SER A 1 111 ? -12.190 -3.684 5.359 1.00 85.75 111 SER A N 1
ATOM 853 C CA . SER A 1 111 ? -13.463 -4.353 5.671 1.00 85.75 111 SER A CA 1
ATOM 854 C C . SER A 1 111 ? -14.668 -3.399 5.708 1.00 85.75 111 SER A C 1
ATOM 856 O O . SER A 1 111 ? -15.487 -3.465 6.619 1.00 85.75 111 SER A O 1
ATOM 858 N N . GLU A 1 112 ? -14.744 -2.473 4.742 1.00 87.06 112 GLU A N 1
ATOM 859 C CA . GLU A 1 112 ? -15.844 -1.502 4.554 1.00 87.06 112 GLU A CA 1
ATOM 860 C C . GLU A 1 112 ? -16.046 -0.494 5.708 1.00 87.06 112 GLU A C 1
ATOM 862 O O . GLU A 1 112 ? -16.964 0.323 5.679 1.00 87.06 112 GLU A O 1
ATOM 867 N N . SER A 1 113 ? -15.152 -0.476 6.704 1.00 91.75 113 SER A N 1
ATOM 868 C CA . SER A 1 113 ? -15.180 0.501 7.794 1.00 91.75 113 SER A CA 1
ATOM 869 C C . SER A 1 113 ? -13.968 1.427 7.733 1.00 91.75 113 SER A C 1
ATOM 871 O O . SER A 1 113 ? -12.823 0.959 7.757 1.00 91.75 113 SER A O 1
ATOM 873 N N . PRO A 1 114 ? -14.158 2.754 7.707 1.00 94.69 114 PRO A N 1
ATOM 874 C CA . PRO A 1 114 ? -13.041 3.675 7.611 1.00 94.69 114 PRO A CA 1
ATOM 875 C C . PRO A 1 114 ? -12.171 3.693 8.875 1.00 94.69 114 PRO A C 1
ATOM 877 O O . PRO A 1 114 ? -12.644 3.555 10.007 1.00 94.69 114 PRO A O 1
ATOM 880 N N . ILE A 1 115 ? -10.874 3.919 8.683 1.00 96.56 115 ILE A N 1
ATOM 881 C CA . ILE A 1 115 ? -9.933 4.310 9.733 1.00 96.56 115 ILE A CA 1
ATOM 882 C C . ILE A 1 115 ? -9.752 5.825 9.638 1.00 96.56 115 ILE A C 1
ATOM 884 O O . ILE A 1 115 ? -9.069 6.322 8.740 1.00 96.56 115 ILE A O 1
ATOM 888 N N . LYS A 1 116 ? -10.345 6.566 10.586 1.00 96.06 116 LYS A N 1
ATOM 889 C CA . LYS A 1 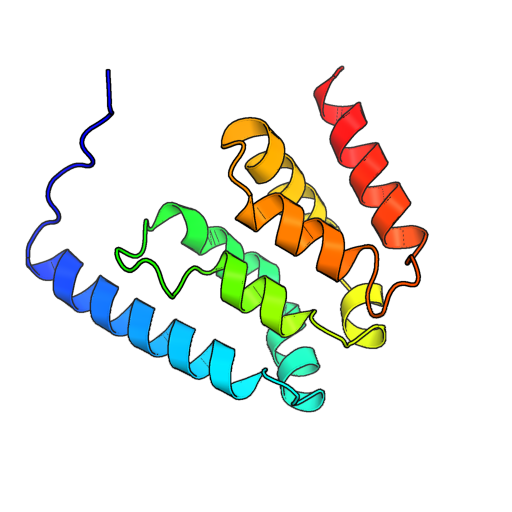116 ? -10.338 8.043 10.601 1.00 96.06 116 LYS A CA 1
ATOM 890 C C . LYS A 1 116 ? -8.928 8.633 10.507 1.00 96.06 116 LYS A C 1
ATOM 892 O O . LYS A 1 116 ? -8.710 9.567 9.744 1.00 96.06 116 LYS A O 1
ATOM 897 N N . ARG A 1 117 ? -7.955 8.051 11.221 1.00 96.50 117 ARG A N 1
ATOM 898 C CA . ARG A 1 117 ? -6.538 8.452 11.147 1.00 96.50 117 ARG A CA 1
ATOM 899 C C . ARG A 1 117 ? -6.023 8.437 9.703 1.00 96.50 117 ARG A C 1
ATOM 901 O O . ARG A 1 117 ? -5.458 9.424 9.243 1.00 96.50 117 ARG A O 1
ATOM 908 N N . ASN A 1 118 ? -6.256 7.339 8.985 1.00 97.12 118 ASN A N 1
ATOM 909 C CA . ASN A 1 118 ? -5.773 7.158 7.617 1.00 97.12 118 ASN A CA 1
ATOM 910 C C . ASN A 1 118 ? -6.504 8.090 6.646 1.00 97.12 118 ASN A C 1
ATOM 912 O O . ASN A 1 118 ? -5.867 8.678 5.777 1.00 97.12 118 ASN A O 1
ATOM 916 N N . GLN A 1 119 ? -7.821 8.266 6.816 1.00 95.75 119 GLN A N 1
ATOM 917 C CA . GLN A 1 119 ? -8.600 9.244 6.046 1.00 95.75 119 GLN A CA 1
ATOM 918 C C . GLN A 1 119 ? -8.032 10.654 6.191 1.00 95.75 119 GLN A C 1
ATOM 920 O O . GLN A 1 119 ? -7.753 11.300 5.184 1.00 95.75 119 GLN A O 1
ATOM 925 N N . ASN A 1 120 ? -7.813 11.104 7.428 1.00 96.19 120 ASN A N 1
ATOM 926 C CA . ASN A 1 120 ? -7.297 12.440 7.712 1.00 96.19 120 ASN A CA 1
ATOM 927 C C . ASN A 1 120 ? -5.909 12.648 7.097 1.00 96.19 120 ASN A C 1
ATOM 929 O O . ASN A 1 120 ? -5.685 13.657 6.436 1.00 96.19 120 ASN A O 1
ATOM 933 N N . ALA A 1 121 ? -5.009 11.670 7.230 1.00 95.62 121 ALA A N 1
ATOM 934 C CA . ALA A 1 121 ? -3.674 11.738 6.637 1.00 95.62 121 ALA A CA 1
ATOM 935 C C . ALA A 1 121 ? -3.712 11.801 5.097 1.00 95.62 121 ALA A C 1
ATOM 937 O O . ALA A 1 121 ? -2.940 12.535 4.480 1.00 95.62 121 ALA A O 1
ATOM 938 N N . VAL A 1 122 ? -4.627 11.061 4.457 1.00 95.38 122 VAL A N 1
ATOM 939 C CA . VAL A 1 122 ? -4.822 11.122 2.999 1.00 95.38 122 VAL A CA 1
ATOM 940 C C . VAL A 1 122 ? -5.386 12.475 2.568 1.00 95.38 122 VAL A C 1
ATOM 942 O O . VAL A 1 122 ? -4.900 13.040 1.590 1.00 95.38 122 VAL A O 1
ATOM 945 N N . LEU A 1 123 ? -6.377 13.008 3.289 1.00 94.56 123 LEU A N 1
ATOM 946 C CA . LEU A 1 123 ? -6.951 14.329 3.016 1.00 94.56 123 LEU A CA 1
ATOM 947 C C . LEU A 1 123 ? -5.896 15.429 3.147 1.00 94.56 123 LEU A C 1
ATOM 949 O O . LEU A 1 123 ? -5.746 16.228 2.227 1.00 94.56 123 LEU A O 1
ATOM 953 N N . GLN A 1 124 ? -5.112 15.405 4.226 1.00 94.12 124 GLN A N 1
ATOM 954 C CA . GLN A 1 124 ? -4.012 16.340 4.440 1.00 94.12 124 GLN A CA 1
ATOM 955 C C . GLN A 1 124 ? -2.979 16.262 3.306 1.00 94.12 124 GLN A C 1
ATOM 957 O O . GLN A 1 124 ? -2.614 17.272 2.713 1.00 94.12 124 GLN A O 1
ATOM 962 N N . ALA A 1 125 ? -2.566 15.055 2.910 1.00 92.94 125 ALA A N 1
ATOM 963 C CA . ALA A 1 125 ? -1.621 14.878 1.808 1.00 92.94 125 ALA A CA 1
ATOM 964 C C . ALA A 1 125 ? -2.159 15.369 0.445 1.00 92.94 125 ALA A C 1
ATOM 966 O O . ALA A 1 125 ? -1.371 15.683 -0.452 1.00 92.94 125 ALA A O 1
ATOM 967 N N . LEU A 1 126 ? -3.483 15.409 0.258 1.00 90.62 126 LEU A N 1
ATOM 968 C CA . LEU A 1 126 ? -4.123 15.970 -0.934 1.00 90.62 126 LEU A CA 1
ATOM 969 C C . LEU A 1 126 ? -4.194 17.503 -0.887 1.00 90.62 126 LEU A C 1
ATOM 971 O O . LEU A 1 126 ? -4.053 18.132 -1.937 1.00 90.62 126 LEU A O 1
ATOM 975 N N . THR A 1 127 ? -4.405 18.098 0.291 1.00 90.88 127 THR A N 1
ATOM 976 C CA . THR A 1 127 ? -4.454 19.558 0.472 1.00 90.88 127 THR A CA 1
ATOM 977 C C . THR A 1 127 ? -3.071 20.195 0.431 1.00 90.88 127 THR A C 1
ATOM 979 O O . THR A 1 127 ? -2.917 21.201 -0.252 1.00 90.88 127 THR A O 1
ATOM 982 N N . ASP A 1 128 ? -2.058 19.565 1.039 1.00 84.19 128 ASP A N 1
ATOM 983 C CA . ASP A 1 128 ? -0.660 20.040 1.062 1.00 84.19 128 ASP A CA 1
ATOM 984 C C . ASP A 1 128 ? -0.066 20.219 -0.350 1.00 84.19 128 ASP A C 1
ATOM 986 O O . ASP A 1 128 ? 0.919 20.921 -0.537 1.00 84.19 128 ASP A O 1
ATOM 990 N N . LYS A 1 129 ? -0.634 19.555 -1.365 1.00 63.78 129 LYS A N 1
ATOM 991 C CA . LYS A 1 129 ? -0.202 19.665 -2.767 1.00 63.78 129 LYS A CA 1
ATOM 992 C C . LYS A 1 129 ? -0.893 20.774 -3.565 1.00 63.78 129 LYS A C 1
ATOM 994 O O . LYS A 1 129 ? -0.548 20.954 -4.733 1.00 63.78 129 LYS A O 1
ATOM 999 N N . ARG A 1 130 ? -1.929 21.411 -3.011 1.00 54.03 130 ARG A N 1
ATOM 1000 C CA . ARG A 1 130 ? -2.684 22.488 -3.678 1.00 54.03 130 ARG A CA 1
ATOM 1001 C C . ARG A 1 130 ? -2.174 23.886 -3.321 1.00 54.03 130 ARG A C 1
ATOM 1003 O O . ARG A 1 130 ? -2.464 24.808 -4.075 1.00 54.03 130 ARG A O 1
ATOM 1010 N N . SER A 1 131 ? -1.469 24.017 -2.200 1.00 42.62 131 SER A N 1
ATOM 1011 C CA . SER A 1 131 ? -0.675 25.184 -1.793 1.00 42.62 131 SER A CA 1
ATOM 1012 C C . SER A 1 131 ? 0.706 25.155 -2.431 1.00 42.62 131 SER A C 1
ATOM 1014 O O . SER A 1 131 ? 1.161 26.226 -2.875 1.00 42.62 131 SER A O 1
#

Radius of gyration: 15.39 Å; chains: 1; bounding box: 37×40×41 Å

Organism: Chrysotila carterae (NCBI:txid13221)

InterPro domains:
  IPR000699 RIH domain [PF01365] (14-128)
  IPR035910 RyR/IP3 receptor binding core, RIH domain superfamily [SSF100909] (11-73)

Foldseek 3Di:
DPPDDPDDDPVLLVVLVVVQVVQVVLLVCLAVDLVSLQVCLVCLLVLLVCQVVPSPDPPGHSLSSLLSSLALHLPSLLVHDLSNLLSLLVCCVPVVDVSSVSSLCSSQQHPNRGDVVSVVSNVVSVVVVVD

Sequence (131 aa):
RISVAPVPIAEQVKTREVLCAVYRLLRAMVSDFSLMQSELASHSNAFLAHIKLNLTTYDVSPTDLVTSIFSGNRSVCAQVSEGVLRLLVARAVSKKAPRFFRALRTIVMPSESPIKRNQNAVLQALTDKRS

pLDDT: mean 84.76, std 14.6, range [36.62, 97.12]